Protein AF-A0A2V7PU72-F1 (afdb_monomer_lite)

Sequence (79 aa):
MQTDQQKIKPEDRETVARIAAKLKELRAAPGIESLEQCNVAVRQQEVKRENVLPELTVVGNSWISLMAYQAKGYAYIAP

Foldseek 3Di:
DFQPPVLDDPVCVVVVVVVLVVLVVLLPDPPNPFAEDAVVVCVVSVHDPVRPRPRYHYDPGVVVVVVVCVVVVDDDDDD

Secondary structure (DSSP, 8-state):
-B--GGGS-GGGHHHHHHHHHHHHHHHHSTT----EEEHHHHHHTT--GGGB-TTSEEES-HHHHHHHHHHTTPPP---

Radius of gyration: 13.93 Å; chains: 1; bounding box: 31×23×33 Å

pLDDT: mean 95.62, std 2.67, range [82.81, 98.25]

Structure (mmCIF, N/CA/C/O backbone):
data_AF-A0A2V7PU72-F1
#
_entry.id   AF-A0A2V7PU72-F1
#
loop_
_atom_site.group_PDB
_atom_site.id
_atom_site.type_symbol
_atom_site.label_atom_id
_atom_site.label_alt_id
_atom_site.label_comp_id
_atom_site.label_asym_id
_atom_site.label_entity_id
_atom_site.label_seq_id
_atom_site.pdbx_PDB_ins_code
_atom_site.Cartn_x
_atom_site.Cartn_y
_atom_site.Cartn_z
_atom_site.occupancy
_atom_site.B_iso_or_equiv
_atom_site.auth_seq_id
_atom_site.auth_comp_id
_atom_site.auth_asym_id
_atom_site.auth_atom_id
_atom_site.pdbx_PDB_model_num
ATOM 1 N N . MET A 1 1 ? -3.463 1.718 6.858 1.00 83.06 1 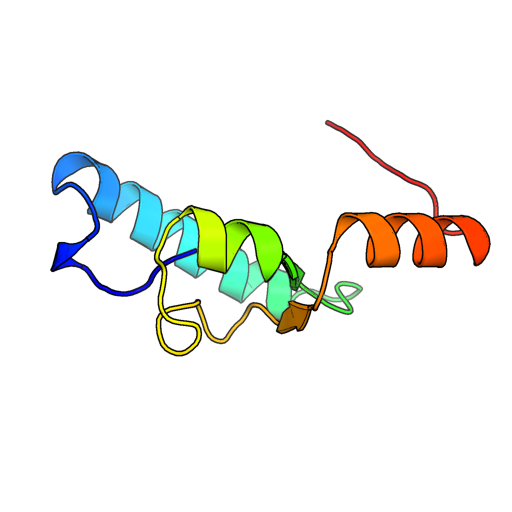MET A N 1
ATOM 2 C CA . MET A 1 1 ? -4.588 2.570 7.313 1.00 83.06 1 MET A CA 1
ATOM 3 C C . MET A 1 1 ? -5.601 1.717 8.064 1.00 83.06 1 MET A C 1
ATOM 5 O O . MET A 1 1 ? -6.016 0.709 7.506 1.00 83.06 1 MET A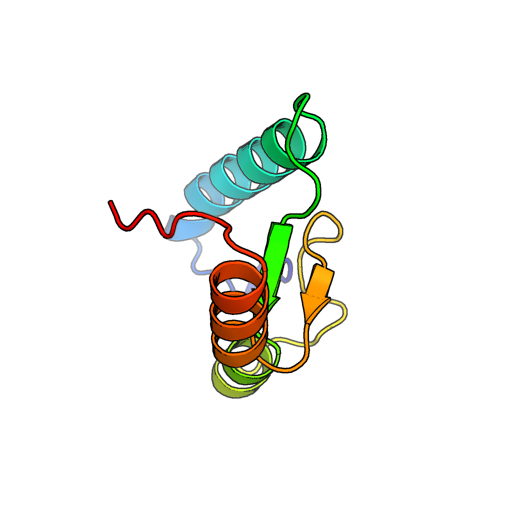 O 1
ATOM 9 N N . GLN A 1 2 ? -5.923 2.072 9.313 1.00 91.56 2 GLN A N 1
ATOM 10 C CA . GLN A 1 2 ? -6.812 1.294 10.189 1.00 91.56 2 GLN A CA 1
ATOM 11 C C . GLN A 1 2 ? -8.298 1.572 9.900 1.00 91.56 2 GLN A C 1
ATOM 13 O O . GLN A 1 2 ? -8.655 2.711 9.614 1.00 91.56 2 GLN A O 1
ATOM 18 N N . THR A 1 3 ? -9.146 0.545 9.999 1.00 94.38 3 THR A N 1
ATOM 19 C CA . THR A 1 3 ? -10.604 0.601 9.785 1.00 94.38 3 THR A CA 1
ATOM 20 C C . THR A 1 3 ? -11.423 0.617 11.077 1.00 94.38 3 THR A C 1
ATOM 22 O O . THR A 1 3 ? -12.605 0.957 11.047 1.00 94.38 3 THR A O 1
ATOM 25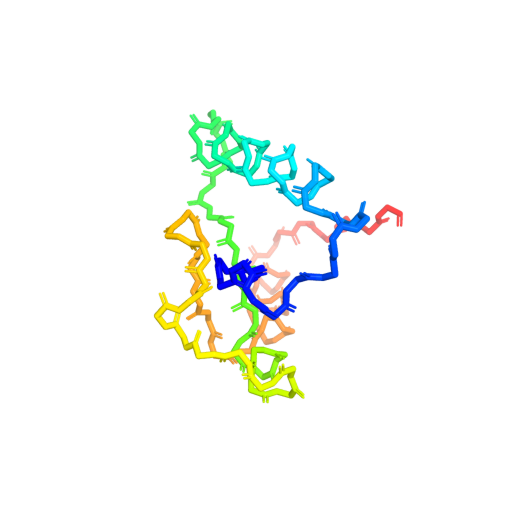 N N . ASP A 1 4 ? -10.812 0.289 12.218 1.00 93.38 4 ASP A N 1
ATOM 26 C CA . ASP A 1 4 ? -11.466 0.336 13.526 1.00 93.38 4 ASP A CA 1
ATOM 27 C C . ASP A 1 4 ? -11.721 1.789 13.965 1.00 93.38 4 ASP A C 1
ATOM 29 O O . ASP A 1 4 ? -10.817 2.493 14.415 1.00 93.38 4 ASP A O 1
ATOM 33 N N . GLN A 1 5 ? -12.979 2.221 13.861 1.00 90.25 5 GLN A N 1
ATOM 34 C CA . GLN A 1 5 ? -13.447 3.574 14.188 1.00 90.25 5 GLN A CA 1
ATOM 35 C C . GLN A 1 5 ? -13.219 3.970 15.656 1.00 90.25 5 GLN A C 1
ATOM 37 O O . GLN A 1 5 ? -13.165 5.163 15.968 1.00 90.25 5 GLN A O 1
ATOM 42 N N . GLN A 1 6 ? -13.090 3.000 16.568 1.00 92.88 6 GLN A N 1
ATOM 43 C CA . GLN A 1 6 ? -12.813 3.274 17.982 1.00 92.88 6 GLN A CA 1
ATOM 44 C C . GLN A 1 6 ? -11.353 3.671 18.209 1.00 92.88 6 GLN A C 1
ATOM 46 O O . GLN A 1 6 ? -11.041 4.383 19.161 1.00 92.88 6 GLN A O 1
ATOM 51 N N . LYS A 1 7 ? -10.460 3.244 17.312 1.00 91.75 7 LYS A N 1
A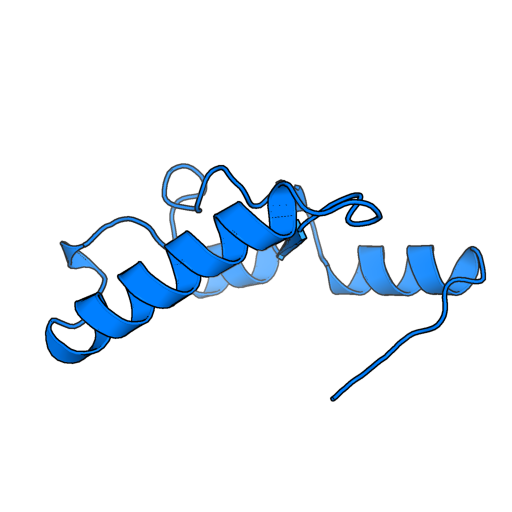TOM 52 C CA . LYS A 1 7 ? -9.032 3.577 17.324 1.00 91.75 7 LYS A CA 1
ATOM 53 C C . LYS A 1 7 ? -8.704 4.824 16.495 1.00 91.75 7 LYS A C 1
ATOM 55 O O . LYS A 1 7 ? -7.533 5.154 16.327 1.00 91.75 7 LYS A O 1
ATOM 60 N N . ILE A 1 8 ? -9.724 5.503 15.971 1.00 93.69 8 ILE A N 1
ATOM 61 C CA . ILE A 1 8 ? -9.602 6.732 15.185 1.00 93.69 8 ILE A CA 1
ATOM 62 C C . ILE A 1 8 ? -10.218 7.866 15.992 1.00 93.69 8 ILE A C 1
ATOM 64 O O . ILE A 1 8 ? -11.372 7.775 16.431 1.00 93.69 8 ILE A O 1
ATOM 68 N N . LYS A 1 9 ? -9.444 8.937 16.182 1.00 94.69 9 LYS A N 1
ATOM 69 C CA . LYS A 1 9 ? -9.916 10.126 16.888 1.00 94.69 9 LYS A CA 1
ATOM 70 C C . LYS A 1 9 ? -11.150 10.695 16.179 1.00 94.69 9 LYS A C 1
ATOM 72 O O . LYS A 1 9 ? -11.160 10.710 14.947 1.00 94.69 9 LYS A O 1
ATOM 77 N N . PRO A 1 10 ? -12.187 11.141 16.906 1.00 94.88 10 PRO A N 1
ATOM 78 C CA . PRO A 1 10 ? -13.415 11.649 16.299 1.00 94.88 10 PRO A CA 1
ATOM 79 C C . PRO A 1 10 ? -13.183 12.712 15.219 1.00 94.88 10 PRO A C 1
ATOM 81 O O . PRO A 1 10 ? -13.801 12.638 14.160 1.00 94.88 10 PRO A O 1
ATOM 84 N N . GLU A 1 11 ? -12.253 13.635 15.460 1.00 96.38 11 GLU A N 1
ATOM 85 C CA . GLU A 1 11 ? -11.865 14.714 14.548 1.00 96.38 11 GLU A CA 1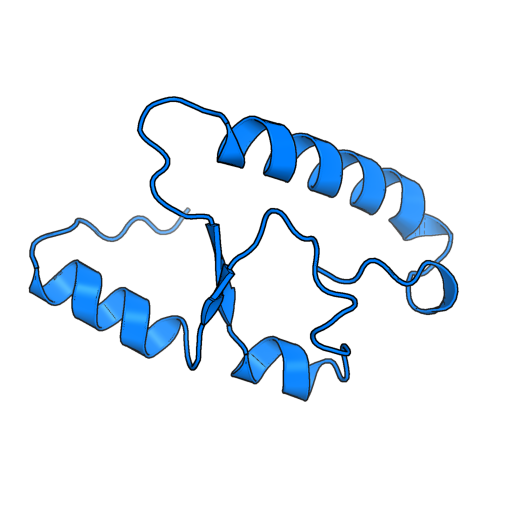
ATOM 86 C C . GLU A 1 11 ? -11.224 14.223 13.238 1.00 96.38 11 GLU A C 1
ATOM 88 O O . GLU A 1 11 ? -11.342 14.882 12.208 1.00 96.38 11 GLU A O 1
ATOM 93 N N . ASP A 1 12 ? -10.611 13.037 13.240 1.00 95.44 12 ASP A N 1
ATOM 94 C CA . ASP A 1 12 ? -9.926 12.480 12.071 1.00 95.44 12 ASP A CA 1
ATOM 95 C C . ASP A 1 12 ? -10.848 11.612 11.203 1.00 95.44 12 ASP A C 1
ATOM 97 O O . ASP A 1 12 ? -10.490 11.265 10.077 1.00 95.44 12 ASP A O 1
ATOM 101 N N . ARG A 1 13 ? -12.042 11.242 11.686 1.00 93.69 13 ARG A N 1
ATOM 102 C CA . ARG A 1 13 ? -12.909 10.247 11.024 1.00 93.69 13 ARG A CA 1
ATOM 103 C C . ARG A 1 13 ? -13.351 10.662 9.627 1.00 93.69 13 ARG A C 1
ATOM 105 O O . ARG A 1 13 ? -13.366 9.823 8.727 1.00 93.69 13 ARG A O 1
ATOM 112 N N . GLU A 1 14 ? -13.682 11.935 9.432 1.00 95.12 14 GLU A N 1
ATOM 113 C CA . GLU A 1 14 ? -14.061 12.449 8.112 1.00 95.12 14 GLU A CA 1
ATOM 114 C C . GLU A 1 14 ? -12.874 12.388 7.141 1.00 95.12 14 GLU A C 1
ATOM 116 O O . GLU A 1 14 ? -12.990 11.888 6.019 1.00 95.12 14 GLU A O 1
ATOM 121 N N . THR A 1 15 ? -11.700 12.826 7.599 1.00 95.56 15 THR A N 1
ATOM 122 C CA . THR A 1 15 ? -10.459 12.782 6.821 1.00 95.56 15 THR A CA 1
ATOM 123 C C . THR A 1 15 ? -10.086 11.346 6.462 1.00 95.56 15 THR A C 1
ATOM 125 O O . THR A 1 15 ? -9.773 11.059 5.307 1.00 95.56 15 THR A O 1
ATOM 128 N N . VAL A 1 16 ? -10.188 10.416 7.412 1.00 95.19 16 VAL A N 1
ATOM 129 C CA . VAL A 1 16 ? -9.992 8.981 7.177 1.00 95.19 16 VAL A CA 1
ATOM 130 C C . VAL A 1 16 ? -10.989 8.471 6.138 1.00 95.19 16 VAL A C 1
ATOM 132 O O . VAL A 1 16 ? -10.577 7.801 5.198 1.00 95.19 16 VAL A O 1
ATOM 135 N N . ALA A 1 17 ? -12.279 8.791 6.240 1.00 95.38 17 ALA A N 1
ATOM 136 C CA . ALA A 1 17 ? -13.262 8.340 5.255 1.00 95.38 17 ALA A CA 1
ATOM 137 C C . ALA A 1 17 ? -12.912 8.825 3.835 1.00 95.38 17 ALA A C 1
ATOM 139 O O . ALA A 1 17 ? -12.954 8.046 2.880 1.00 95.38 17 ALA A O 1
ATOM 140 N N . ARG A 1 18 ? -12.476 10.084 3.703 1.00 96.81 18 ARG A N 1
ATOM 141 C CA . ARG A 1 18 ? -12.017 10.655 2.428 1.00 96.81 18 ARG A CA 1
ATOM 142 C C . ARG A 1 18 ? -10.763 9.968 1.888 1.00 96.81 18 ARG A C 1
ATOM 144 O O . ARG A 1 18 ? -10.709 9.658 0.699 1.00 96.81 18 ARG A O 1
ATOM 151 N N . ILE A 1 19 ? -9.768 9.708 2.736 1.00 96.62 19 ILE A N 1
ATOM 152 C CA . ILE A 1 19 ? -8.547 8.997 2.329 1.00 96.62 19 ILE A CA 1
ATOM 153 C C . ILE A 1 19 ? -8.892 7.567 1.893 1.00 96.62 19 ILE A C 1
ATOM 155 O O . ILE A 1 19 ? -8.405 7.121 0.858 1.00 96.62 19 ILE A O 1
ATOM 159 N N . ALA A 1 20 ? -9.766 6.867 2.620 1.00 96.25 20 ALA A N 1
ATOM 160 C CA . ALA A 1 20 ? -10.185 5.509 2.279 1.00 96.25 20 ALA A CA 1
ATOM 161 C C . ALA A 1 20 ? -10.889 5.461 0.915 1.00 96.25 20 ALA A C 1
ATOM 163 O O . ALA A 1 20 ? -10.552 4.627 0.074 1.00 96.25 20 ALA A O 1
ATOM 164 N N . ALA A 1 21 ? -11.802 6.403 0.656 1.00 97.25 21 ALA A N 1
ATOM 165 C CA . ALA A 1 21 ? -12.438 6.545 -0.650 1.00 97.25 21 ALA A CA 1
ATOM 166 C C . ALA A 1 21 ? -11.399 6.789 -1.756 1.00 97.25 21 ALA A C 1
ATOM 168 O O . ALA A 1 21 ? -11.442 6.136 -2.800 1.00 97.25 21 ALA A O 1
ATOM 169 N N . LYS A 1 22 ? -10.406 7.653 -1.504 1.00 97.31 22 LYS A N 1
ATOM 170 C CA . LYS A 1 22 ? -9.363 7.932 -2.493 1.00 97.31 22 LYS A CA 1
ATOM 171 C C . LYS A 1 22 ? -8.457 6.733 -2.763 1.00 97.31 22 LYS A C 1
ATOM 173 O O . LYS A 1 22 ? -8.113 6.485 -3.914 1.00 97.31 22 LYS A O 1
ATOM 178 N N . LEU A 1 23 ? -8.092 5.970 -1.735 1.00 97.31 23 LEU A N 1
ATOM 179 C CA . LEU A 1 23 ? -7.320 4.735 -1.896 1.00 97.31 23 LEU A CA 1
ATOM 180 C C . LEU A 1 23 ? -8.085 3.703 -2.729 1.00 97.31 23 LEU A C 1
ATOM 182 O O . LEU A 1 23 ? -7.484 3.040 -3.571 1.00 97.31 23 LEU A O 1
ATOM 186 N N . LYS A 1 24 ? -9.408 3.617 -2.560 1.00 97.25 24 LYS A N 1
ATOM 187 C CA . LYS A 1 24 ? -10.266 2.764 -3.388 1.00 97.25 24 LYS A CA 1
ATOM 188 C C . LYS A 1 24 ? -10.297 3.193 -4.851 1.00 97.25 24 LYS A C 1
ATOM 190 O O . LYS A 1 24 ? -10.164 2.343 -5.726 1.00 97.25 24 LYS A O 1
ATOM 195 N N . GLU A 1 25 ? -10.415 4.491 -5.122 1.00 97.88 25 GLU A N 1
ATOM 196 C CA . GLU A 1 25 ? -10.299 5.019 -6.488 1.00 97.88 25 GLU A CA 1
ATOM 197 C C . GLU A 1 25 ? -8.929 4.706 -7.102 1.00 97.88 25 GLU A C 1
ATOM 199 O O . GLU A 1 25 ? -8.859 4.204 -8.220 1.00 97.88 25 GLU A O 1
ATOM 204 N N . LEU A 1 26 ? -7.841 4.963 -6.366 1.00 97.19 26 LEU A N 1
ATOM 205 C CA . LEU A 1 26 ? -6.476 4.706 -6.834 1.00 97.19 26 LEU A CA 1
ATOM 206 C C . LEU A 1 26 ? -6.245 3.223 -7.113 1.00 97.19 26 LEU A C 1
ATOM 208 O O . LEU A 1 26 ? -5.635 2.885 -8.121 1.00 97.19 26 LEU A O 1
ATOM 212 N N . ARG A 1 27 ? -6.767 2.329 -6.265 1.00 97.00 27 ARG A N 1
ATOM 213 C CA . ARG A 1 27 ? -6.641 0.882 -6.470 1.00 97.00 27 ARG A CA 1
ATOM 214 C C . ARG A 1 27 ? -7.284 0.418 -7.778 1.00 97.00 27 ARG A C 1
ATOM 216 O O . ARG A 1 27 ? -6.817 -0.562 -8.352 1.00 97.00 27 ARG A O 1
ATOM 223 N N . ALA A 1 28 ? -8.342 1.100 -8.215 1.00 97.19 28 ALA A N 1
ATOM 224 C CA . ALA A 1 28 ? -9.064 0.814 -9.450 1.00 97.19 28 ALA A CA 1
ATOM 225 C C . ALA A 1 28 ? -8.520 1.575 -10.675 1.00 97.19 28 ALA A C 1
ATOM 227 O O . ALA A 1 28 ? -8.982 1.334 -11.791 1.00 97.19 28 ALA A O 1
ATOM 228 N N . ALA A 1 29 ? -7.577 2.503 -10.493 1.00 98.19 29 ALA A N 1
ATOM 229 C CA . ALA A 1 29 ? -7.072 3.333 -11.577 1.00 98.19 29 ALA A CA 1
ATOM 230 C C . ALA A 1 29 ? -6.170 2.534 -12.544 1.00 98.19 29 ALA A C 1
ATOM 232 O O . ALA A 1 29 ? -5.352 1.722 -12.098 1.00 98.19 29 ALA A O 1
ATOM 233 N N . PRO A 1 30 ? -6.253 2.783 -13.867 1.00 97.94 30 PRO A N 1
ATOM 234 C CA . PRO A 1 30 ? -5.348 2.172 -14.836 1.00 97.94 30 PRO A CA 1
ATOM 235 C C . PRO A 1 30 ? -3.882 2.488 -14.520 1.00 97.94 30 PRO A C 1
ATOM 237 O O . PRO A 1 30 ? -3.533 3.633 -14.240 1.00 97.94 30 PRO A O 1
ATOM 240 N N . GLY A 1 31 ? -3.022 1.472 -14.586 1.00 96.19 31 GLY A N 1
ATOM 241 C CA . GLY A 1 31 ? -1.586 1.610 -14.320 1.00 96.19 31 GLY A CA 1
ATOM 242 C C . GLY A 1 31 ? -1.181 1.520 -12.844 1.00 96.19 31 GLY A C 1
ATOM 243 O O . GLY A 1 31 ? 0.013 1.486 -12.561 1.00 96.19 31 GLY A O 1
ATOM 244 N N . ILE A 1 32 ? -2.128 1.427 -11.901 1.00 96.56 32 ILE A N 1
ATOM 245 C CA . ILE A 1 32 ? -1.819 1.136 -10.494 1.00 96.56 32 ILE A CA 1
ATOM 246 C C . ILE A 1 32 ? -1.834 -0.379 -10.268 1.00 96.56 32 ILE A C 1
ATOM 248 O O . ILE A 1 32 ? -2.886 -0.997 -10.106 1.00 96.56 32 ILE A O 1
ATOM 252 N N . GLU A 1 33 ? -0.650 -0.989 -10.226 1.00 95.06 33 GLU A N 1
ATOM 253 C CA . GLU A 1 33 ? -0.515 -2.435 -10.003 1.00 95.06 33 GLU A CA 1
ATOM 254 C C . GLU A 1 33 ? -0.873 -2.834 -8.562 1.00 95.06 33 GLU A C 1
ATOM 256 O O . GLU A 1 33 ? -1.628 -3.788 -8.333 1.00 95.06 33 GLU A O 1
ATOM 261 N N . SER A 1 34 ? -0.391 -2.068 -7.580 1.00 95.06 34 SER A N 1
ATOM 262 C CA . SER A 1 34 ? -0.577 -2.354 -6.156 1.00 95.06 34 SER A CA 1
ATOM 263 C C . SER A 1 34 ? -0.509 -1.099 -5.290 1.00 95.06 34 SER A C 1
ATOM 265 O O . SER A 1 34 ? 0.285 -0.199 -5.550 1.00 95.06 34 SER A O 1
ATOM 267 N N . LEU A 1 35 ? -1.275 -1.097 -4.198 1.00 97.00 35 LEU A N 1
ATOM 268 C CA . LEU A 1 35 ? -1.083 -0.193 -3.066 1.00 97.00 35 LEU A CA 1
ATOM 269 C C . LEU A 1 35 ? -0.631 -1.037 -1.875 1.00 97.00 35 LEU A C 1
ATOM 271 O O . LEU A 1 35 ? -1.348 -1.948 -1.459 1.00 97.00 35 LEU A O 1
ATOM 275 N N . GLU A 1 36 ? 0.563 -0.779 -1.351 1.00 96.69 36 GLU A N 1
ATOM 276 C CA . GLU A 1 36 ? 1.190 -1.628 -0.337 1.00 96.69 36 GLU A CA 1
ATOM 277 C C . GLU A 1 36 ? 1.237 -0.949 1.038 1.00 96.69 36 GLU A C 1
ATOM 279 O O . GLU A 1 36 ? 1.511 0.243 1.160 1.00 96.69 36 GLU A O 1
ATOM 284 N N . GLN A 1 37 ? 1.017 -1.730 2.096 1.00 97.00 37 GLN A N 1
ATOM 285 C CA . GLN A 1 37 ? 1.165 -1.302 3.485 1.00 97.00 37 GLN A CA 1
ATOM 286 C C . GLN A 1 37 ? 2.260 -2.125 4.167 1.00 97.00 37 GLN A C 1
ATOM 288 O O . GLN A 1 37 ? 2.189 -3.352 4.233 1.00 97.00 37 GLN A O 1
ATOM 293 N N . CYS A 1 38 ? 3.248 -1.444 4.746 1.00 97.62 38 CYS A N 1
ATOM 294 C CA . CYS A 1 38 ? 4.331 -2.091 5.479 1.00 97.62 38 CYS A CA 1
ATOM 295 C C . CYS A 1 38 ? 3.811 -2.786 6.747 1.00 97.62 38 CYS A C 1
ATOM 297 O O . CYS A 1 38 ? 3.258 -2.124 7.629 1.00 97.62 38 CYS A O 1
ATOM 299 N N . ASN A 1 39 ? 4.039 -4.095 6.879 1.00 97.00 39 ASN A N 1
ATOM 300 C CA . ASN A 1 39 ? 3.640 -4.862 8.060 1.00 97.00 39 ASN A CA 1
ATOM 301 C C . ASN A 1 39 ? 4.449 -4.487 9.312 1.00 97.00 39 ASN A C 1
ATOM 303 O O . ASN A 1 39 ? 3.936 -4.605 10.422 1.00 97.00 39 ASN A O 1
ATOM 307 N N . VAL A 1 40 ? 5.690 -4.005 9.152 1.00 97.12 40 VAL A N 1
ATOM 308 C CA . VAL A 1 40 ? 6.478 -3.461 10.274 1.00 97.12 40 VAL A CA 1
ATOM 309 C C . VAL A 1 40 ? 5.758 -2.258 10.888 1.00 97.12 40 VAL A C 1
ATOM 311 O O . VAL A 1 40 ? 5.563 -2.219 12.099 1.00 97.12 40 VAL A O 1
ATOM 314 N N . ALA A 1 41 ? 5.277 -1.330 10.053 1.00 95.75 41 ALA A N 1
ATOM 315 C CA . ALA A 1 41 ? 4.523 -0.164 10.512 1.00 95.75 41 ALA A CA 1
ATOM 316 C C . ALA A 1 41 ? 3.164 -0.552 11.120 1.00 95.75 41 ALA A C 1
ATOM 318 O O . ALA A 1 41 ? 2.790 -0.020 12.158 1.00 95.75 41 ALA A O 1
ATOM 319 N N . VAL A 1 42 ? 2.448 -1.514 10.520 1.00 96.44 42 VAL A N 1
ATOM 320 C CA . VAL A 1 42 ? 1.177 -2.038 11.066 1.00 96.44 42 VAL A CA 1
ATOM 321 C C . VAL A 1 42 ? 1.366 -2.556 12.491 1.00 96.44 42 VAL A C 1
ATOM 323 O O . VAL A 1 42 ? 0.604 -2.188 13.380 1.00 96.44 42 VAL A O 1
ATOM 326 N N . ARG A 1 43 ? 2.422 -3.345 12.727 1.00 95.62 43 ARG A N 1
ATOM 327 C CA . ARG A 1 43 ? 2.758 -3.859 14.061 1.00 95.62 43 ARG A CA 1
ATOM 328 C C . ARG A 1 43 ? 3.165 -2.750 15.027 1.00 95.62 43 ARG A C 1
ATOM 330 O O . ARG A 1 43 ? 2.705 -2.755 16.159 1.00 95.62 43 ARG A O 1
ATOM 337 N N . GLN A 1 44 ? 3.997 -1.805 14.583 1.00 95.62 44 GLN A N 1
ATOM 338 C CA . GLN A 1 44 ? 4.456 -0.686 15.414 1.00 95.62 44 GLN A CA 1
ATOM 339 C C . GLN A 1 44 ? 3.302 0.215 15.877 1.00 95.62 44 GLN A C 1
ATOM 341 O O . GLN A 1 44 ? 3.345 0.744 16.979 1.00 95.62 44 GLN A O 1
ATOM 346 N N . GLN A 1 45 ? 2.279 0.382 15.037 1.00 93.81 45 GLN A N 1
ATOM 347 C CA . GLN A 1 45 ? 1.073 1.155 15.345 1.00 93.81 45 GLN A CA 1
ATOM 348 C C . GLN A 1 45 ? -0.007 0.320 16.057 1.00 93.81 45 GLN A C 1
ATOM 350 O O . GLN A 1 45 ? -1.130 0.791 16.218 1.00 93.81 45 GLN A O 1
ATOM 355 N N . GLU A 1 46 ? 0.304 -0.927 16.433 1.00 94.31 46 GLU A N 1
ATOM 356 C CA . GLU A 1 46 ? -0.616 -1.867 17.092 1.00 94.31 46 GLU A CA 1
ATOM 357 C C . GLU A 1 46 ? -1.931 -2.091 16.324 1.00 94.31 46 GLU A C 1
ATOM 359 O O . GLU A 1 46 ? -2.980 -2.404 16.894 1.00 94.31 46 GLU A O 1
ATOM 364 N N . VAL A 1 47 ? -1.880 -1.943 15.000 1.00 95.12 47 VAL A N 1
ATOM 365 C CA . VAL A 1 47 ? -3.022 -2.173 14.120 1.00 95.12 47 VAL A CA 1
ATOM 366 C C . VAL A 1 47 ? -3.101 -3.663 13.825 1.00 95.12 47 VAL A C 1
ATOM 368 O O . VAL A 1 47 ? -2.133 -4.290 13.390 1.00 95.12 47 VAL A O 1
ATOM 371 N N . LYS A 1 48 ? -4.279 -4.245 14.033 1.00 93.38 48 LYS A N 1
ATOM 372 C CA . LYS A 1 48 ? -4.547 -5.618 13.606 1.00 93.38 48 LYS A CA 1
ATOM 373 C C . LYS A 1 48 ? -4.552 -5.696 12.083 1.00 93.38 48 LYS A C 1
ATOM 375 O O . LYS A 1 48 ? -5.072 -4.804 11.416 1.00 93.38 48 LYS A O 1
ATOM 380 N N . ARG A 1 49 ? -3.989 -6.762 11.517 1.00 91.81 49 ARG A N 1
ATOM 381 C CA . ARG A 1 49 ? -3.833 -6.894 10.059 1.00 91.81 49 ARG A CA 1
ATOM 382 C C . ARG A 1 49 ? -5.187 -6.913 9.345 1.00 91.81 49 ARG A C 1
ATOM 384 O O . ARG A 1 49 ? -5.321 -6.314 8.288 1.00 91.81 49 ARG A O 1
ATOM 391 N N . GLU A 1 50 ? -6.178 -7.548 9.955 1.00 94.00 50 GLU A N 1
ATOM 392 C CA . GLU A 1 50 ? -7.578 -7.595 9.529 1.00 94.00 50 GLU A CA 1
ATOM 393 C C . GLU A 1 50 ? -8.283 -6.230 9.573 1.00 94.00 50 GLU A C 1
ATOM 395 O O . GLU A 1 50 ? -9.268 -6.025 8.871 1.00 94.00 50 GLU A O 1
ATOM 400 N N . ASN A 1 51 ? -7.747 -5.280 10.344 1.00 95.75 51 ASN A N 1
ATOM 401 C CA . ASN A 1 51 ? -8.246 -3.910 10.419 1.00 95.75 51 ASN A CA 1
ATOM 402 C C . ASN A 1 51 ? -7.510 -2.975 9.450 1.00 95.75 51 ASN A C 1
ATOM 404 O O . ASN A 1 51 ? -7.669 -1.760 9.535 1.00 95.75 51 ASN A O 1
ATOM 408 N N . VAL A 1 52 ? -6.667 -3.490 8.554 1.00 96.25 52 VAL A N 1
ATOM 409 C CA . VAL A 1 52 ? -6.122 -2.695 7.450 1.00 96.25 52 VAL A CA 1
ATOM 410 C C . VAL A 1 52 ? -7.145 -2.660 6.317 1.00 96.25 52 VAL A C 1
ATOM 412 O O . VAL A 1 52 ? -7.802 -3.663 6.049 1.00 96.25 52 VAL A O 1
ATOM 415 N N . LEU A 1 53 ? -7.281 -1.511 5.648 1.00 95.81 53 LEU A N 1
ATOM 416 C CA . LEU A 1 53 ? -8.148 -1.388 4.472 1.00 95.81 53 LEU A CA 1
ATOM 417 C C . LEU A 1 53 ? -7.891 -2.509 3.444 1.00 95.81 53 LEU A C 1
ATOM 419 O O . LEU A 1 53 ? -6.727 -2.749 3.106 1.00 95.81 53 LEU A O 1
ATOM 423 N N . PRO A 1 54 ? -8.946 -3.154 2.911 1.00 94.19 54 PRO A N 1
ATOM 424 C CA . PRO A 1 54 ? -8.815 -4.286 1.991 1.00 94.19 54 PRO A CA 1
ATOM 425 C C . PRO A 1 54 ? -8.187 -3.906 0.644 1.00 94.19 54 PRO A C 1
ATOM 427 O O . PRO A 1 54 ? -7.656 -4.765 -0.056 1.00 94.19 54 PRO A O 1
ATOM 430 N N . GLU A 1 55 ? -8.207 -2.625 0.278 1.00 95.69 55 GLU A N 1
ATOM 431 C CA . GLU A 1 55 ? -7.555 -2.109 -0.925 1.00 95.69 55 GLU A CA 1
ATOM 432 C C . GLU A 1 55 ? -6.019 -2.122 -0.830 1.00 95.69 55 GLU A C 1
ATOM 434 O O . GLU A 1 55 ? -5.343 -1.999 -1.855 1.00 95.69 55 GLU A O 1
ATOM 439 N N . LEU A 1 56 ? -5.462 -2.277 0.378 1.00 96.62 56 LEU A N 1
ATOM 440 C CA . LEU A 1 56 ? -4.025 -2.284 0.636 1.00 96.62 56 LEU A CA 1
ATOM 441 C C . LEU A 1 56 ? -3.497 -3.713 0.795 1.00 96.62 56 LEU A C 1
ATOM 443 O O . LEU A 1 56 ? -3.944 -4.484 1.642 1.00 96.62 56 LEU A O 1
ATOM 447 N N . THR A 1 57 ? -2.451 -4.045 0.045 1.00 96.44 57 THR A N 1
ATOM 448 C CA . THR A 1 57 ? -1.714 -5.298 0.225 1.00 96.44 57 THR A CA 1
ATOM 449 C C . THR A 1 57 ? -0.706 -5.139 1.356 1.00 96.44 57 THR A C 1
ATOM 451 O O . THR A 1 57 ? 0.228 -4.343 1.267 1.00 96.44 57 THR A O 1
ATOM 454 N N . VAL A 1 58 ? -0.862 -5.901 2.439 1.00 96.81 58 VAL A N 1
ATOM 455 C CA . VAL A 1 58 ? 0.080 -5.827 3.564 1.00 96.81 58 VAL A CA 1
ATOM 456 C C . VAL A 1 58 ? 1.327 -6.670 3.271 1.00 96.81 58 VAL A C 1
ATOM 458 O O . VAL A 1 58 ? 1.315 -7.896 3.416 1.00 96.81 58 VAL A O 1
ATOM 461 N N . VAL A 1 59 ? 2.420 -6.011 2.895 1.00 97.31 59 VAL A N 1
ATOM 462 C CA . VAL A 1 59 ? 3.715 -6.638 2.575 1.00 97.31 59 VAL A CA 1
ATOM 463 C C . VAL A 1 59 ? 4.618 -6.720 3.801 1.00 97.31 59 VAL A C 1
ATOM 465 O O . VAL A 1 59 ? 4.450 -5.962 4.753 1.00 97.31 59 VAL A O 1
ATOM 468 N N . GLY A 1 60 ? 5.598 -7.629 3.795 1.00 96.75 60 GLY A N 1
ATOM 469 C CA . GLY A 1 60 ? 6.499 -7.837 4.936 1.00 96.75 60 GLY A CA 1
ATOM 470 C C . GLY A 1 60 ? 7.207 -6.553 5.384 1.00 96.75 60 GLY A C 1
ATOM 471 O O . GLY A 1 60 ? 7.041 -6.122 6.525 1.00 96.75 60 GLY A O 1
ATOM 472 N N . ASN A 1 61 ? 7.951 -5.921 4.475 1.00 97.00 61 ASN A N 1
ATOM 473 C CA . ASN A 1 61 ? 8.627 -4.648 4.712 1.00 97.00 61 ASN A CA 1
ATOM 474 C C . ASN A 1 61 ? 8.665 -3.827 3.413 1.00 97.00 61 ASN A C 1
ATOM 476 O O . ASN A 1 61 ? 9.371 -4.196 2.477 1.00 97.00 61 ASN A O 1
ATOM 480 N N . SER A 1 62 ? 7.939 -2.705 3.373 1.00 96.50 62 SER A N 1
ATOM 481 C CA . SER A 1 62 ? 7.852 -1.862 2.172 1.00 96.50 62 SER A CA 1
ATOM 482 C C . SER A 1 62 ? 9.178 -1.212 1.780 1.00 96.50 62 SER A C 1
ATOM 484 O O . SER A 1 62 ? 9.359 -0.910 0.609 1.00 96.50 62 SER A O 1
ATOM 486 N N . TRP A 1 63 ? 10.127 -1.038 2.707 1.00 96.38 63 TRP A N 1
ATOM 487 C CA . TRP A 1 63 ? 11.471 -0.565 2.358 1.00 96.38 63 TRP A CA 1
ATOM 488 C C . TRP A 1 63 ? 12.221 -1.597 1.508 1.0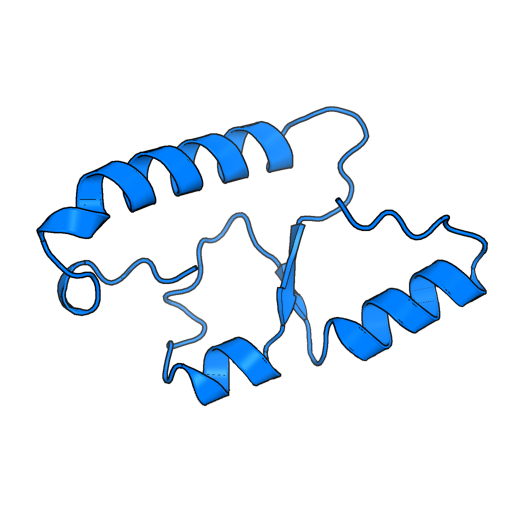0 96.38 63 TRP A C 1
ATOM 490 O O . TRP A 1 63 ? 12.852 -1.254 0.514 1.00 96.38 63 TRP A O 1
ATOM 500 N N . ILE A 1 64 ? 12.101 -2.882 1.856 1.00 97.69 64 ILE A N 1
ATOM 501 C CA . ILE A 1 64 ? 12.700 -3.972 1.076 1.00 97.69 64 ILE A CA 1
ATOM 502 C C . ILE A 1 64 ? 11.981 -4.113 -0.272 1.00 97.69 64 ILE A C 1
ATOM 504 O O . ILE A 1 64 ? 12.653 -4.254 -1.293 1.00 97.69 64 ILE A O 1
ATOM 508 N N . SER A 1 65 ? 10.643 -4.015 -0.297 1.00 97.25 65 SER A N 1
ATOM 509 C CA . SER A 1 65 ? 9.877 -3.978 -1.553 1.00 97.25 65 SER A CA 1
ATOM 510 C C . SER A 1 65 ? 10.349 -2.839 -2.460 1.00 97.25 65 SER A C 1
ATOM 512 O O . SER A 1 65 ? 10.653 -3.075 -3.625 1.00 97.25 65 SER A O 1
ATOM 514 N N . LEU A 1 66 ? 10.474 -1.620 -1.920 1.00 97.19 66 LEU A N 1
ATOM 515 C CA . LEU A 1 66 ? 10.926 -0.438 -2.653 1.00 97.19 66 LEU A CA 1
ATOM 516 C C . LEU A 1 66 ? 12.309 -0.655 -3.276 1.00 97.19 66 LEU A C 1
ATOM 518 O O . LEU A 1 66 ? 12.465 -0.481 -4.483 1.00 97.19 66 LEU A O 1
ATOM 522 N N . MET A 1 67 ? 13.284 -1.112 -2.484 1.00 97.81 67 MET A N 1
ATOM 523 C CA . MET A 1 67 ? 14.627 -1.425 -2.982 1.00 97.81 67 MET A CA 1
ATOM 524 C C . MET A 1 67 ? 14.596 -2.477 -4.099 1.00 97.81 67 MET A C 1
ATOM 526 O O . MET A 1 67 ? 15.326 -2.355 -5.082 1.00 97.81 67 MET A O 1
ATOM 530 N N . ALA A 1 68 ? 13.735 -3.492 -3.985 1.00 97.81 68 ALA A N 1
ATOM 531 C CA . ALA A 1 68 ? 13.576 -4.513 -5.016 1.00 97.81 68 ALA A CA 1
ATOM 532 C C . ALA A 1 68 ? 12.940 -3.957 -6.303 1.00 97.81 68 ALA A C 1
ATOM 534 O O . ALA A 1 68 ? 13.363 -4.334 -7.395 1.00 97.81 68 ALA A O 1
ATOM 535 N N . TYR A 1 69 ? 11.960 -3.052 -6.205 1.00 97.56 69 TYR A N 1
ATOM 536 C CA . TYR A 1 69 ? 11.410 -2.357 -7.372 1.00 97.56 69 TYR A CA 1
ATOM 537 C C . TYR A 1 69 ? 12.472 -1.472 -8.034 1.00 97.56 69 TYR A C 1
ATOM 539 O O . TYR A 1 69 ? 12.672 -1.559 -9.243 1.00 97.56 69 TYR A O 1
ATOM 547 N N . GLN A 1 70 ? 13.237 -0.703 -7.258 1.00 97.94 70 GLN A N 1
ATOM 548 C CA . GLN A 1 70 ? 14.339 0.100 -7.796 1.00 97.94 70 GLN A CA 1
ATOM 549 C C . GLN A 1 70 ? 15.395 -0.765 -8.498 1.00 97.94 70 GLN A C 1
ATOM 551 O O . GLN A 1 70 ? 15.829 -0.433 -9.598 1.00 97.94 70 GLN A O 1
ATOM 556 N N . ALA A 1 71 ? 15.756 -1.918 -7.925 1.00 98.25 71 ALA A N 1
ATOM 557 C CA . ALA A 1 71 ? 16.693 -2.862 -8.539 1.00 98.25 71 ALA A CA 1
ATOM 558 C C . ALA A 1 71 ? 16.182 -3.455 -9.868 1.00 98.25 71 ALA A C 1
ATOM 560 O O . ALA A 1 71 ? 16.983 -3.841 -10.715 1.00 98.25 71 ALA A O 1
ATOM 561 N N . LYS A 1 72 ? 14.859 -3.498 -10.078 1.00 97.88 72 LYS A N 1
ATOM 562 C CA . LYS A 1 72 ? 14.227 -3.881 -11.355 1.00 97.88 72 LYS A CA 1
ATOM 563 C C . LYS A 1 72 ? 14.173 -2.735 -12.376 1.00 97.88 72 LYS A C 1
ATOM 565 O O . LYS A 1 72 ? 13.631 -2.926 -13.460 1.00 97.88 72 LYS A O 1
ATOM 570 N N . GLY A 1 73 ? 14.709 -1.561 -12.044 1.00 98.12 73 GLY A N 1
ATOM 571 C CA . GLY A 1 73 ? 14.733 -0.389 -12.920 1.00 98.12 73 GLY A CA 1
ATOM 572 C C . GLY A 1 73 ? 13.534 0.548 -12.769 1.00 98.12 73 GLY A C 1
ATOM 573 O O . GLY A 1 73 ? 13.401 1.475 -13.565 1.00 98.12 73 GLY A O 1
ATOM 574 N N . TYR A 1 74 ? 12.668 0.352 -11.767 1.00 97.75 74 TYR A N 1
ATOM 575 C CA . TYR A 1 74 ? 11.590 1.305 -11.490 1.00 97.75 74 TYR A CA 1
ATOM 576 C C . TYR A 1 74 ? 12.160 2.595 -10.894 1.00 97.75 74 TYR A C 1
ATOM 578 O O . TYR A 1 74 ? 13.001 2.566 -9.991 1.00 97.75 74 TYR A O 1
ATOM 586 N N . ALA A 1 75 ? 11.673 3.738 -11.374 1.00 97.44 75 ALA A N 1
ATOM 587 C CA . ALA A 1 75 ? 12.024 5.030 -10.803 1.00 97.44 75 ALA A CA 1
ATOM 588 C C . ALA A 1 75 ? 11.403 5.186 -9.408 1.00 97.44 75 ALA A C 1
ATOM 590 O O . ALA A 1 75 ? 10.233 4.867 -9.195 1.00 97.44 75 ALA A O 1
ATOM 591 N N . TYR A 1 76 ? 12.183 5.720 -8.469 1.00 96.31 76 TYR A N 1
ATOM 592 C CA . TYR A 1 76 ? 11.670 6.144 -7.173 1.00 96.31 76 TYR A CA 1
ATOM 593 C C . TYR A 1 76 ? 11.275 7.618 -7.232 1.00 96.31 76 TYR A C 1
ATOM 595 O O . TYR A 1 76 ? 12.072 8.461 -7.641 1.00 96.31 76 TYR A O 1
ATOM 603 N N . ILE A 1 77 ? 10.047 7.914 -6.814 1.00 95.44 77 ILE A N 1
ATOM 604 C CA . ILE A 1 77 ? 9.499 9.266 -6.743 1.00 95.44 77 ILE A CA 1
ATOM 605 C C . ILE A 1 77 ? 9.136 9.532 -5.281 1.00 95.44 77 ILE A C 1
ATOM 607 O O . ILE A 1 77 ? 8.350 8.786 -4.698 1.00 95.44 77 ILE A O 1
ATOM 611 N N . ALA A 1 78 ? 9.705 10.591 -4.706 1.00 92.88 78 ALA A N 1
ATOM 612 C CA . ALA A 1 78 ? 9.383 11.090 -3.373 1.00 92.88 78 ALA A CA 1
ATOM 613 C C . ALA A 1 78 ? 8.866 12.537 -3.502 1.00 92.88 78 ALA A C 1
ATOM 615 O O . ALA A 1 78 ? 9.619 13.371 -4.010 1.00 92.88 78 ALA A O 1
ATOM 616 N N . PRO A 1 79 ? 7.599 12.814 -3.142 1.00 82.81 79 PRO A N 1
ATOM 617 C CA . PRO A 1 79 ? 7.021 14.158 -3.174 1.00 82.81 79 PRO A CA 1
ATOM 618 C C . PRO A 1 79 ? 7.497 15.049 -2.020 1.00 82.81 79 PRO A C 1
ATOM 620 O O . PRO A 1 79 ? 7.914 14.504 -0.971 1.00 82.81 79 PRO A O 1
#